Protein AF-A0A1B7W9B9-F1 (afdb_monomer_lite)

Sequence (115 aa):
MFDLYDLIRNIQKRPAMYLGKATIANLRTFIAGYSFARRQMQISQTSQEQEFSGFQTWIQQKYNVAYNQTWDQIILFFSKDENTAFEEFFKLFDEFTQTDSISKQQENVQHFPVL

pLDDT: mean 88.86, std 16.88, range [42.53, 98.75]

Secondary structure (DSSP, 8-state):
---HHHHHHHHHHSHHHHHSS--HHHHHHHHHHHHHHHHHTTPPPPHHHHHHTTHHHHHHHHHT--TTS-HHHHHHHTSSSHHHHHHHHHHHHHHHHHHHHHHHHHHHHS-PPP-

Structure (mmCIF, N/CA/C/O backbone):
data_AF-A0A1B7W9B9-F1
#
_entry.id   AF-A0A1B7W9B9-F1
#
loop_
_atom_site.group_PDB
_atom_site.id
_atom_site.type_symbol
_atom_site.label_atom_id
_atom_site.label_alt_id
_atom_site.label_comp_id
_atom_site.label_asym_id
_atom_site.label_entity_id
_atom_site.label_seq_id
_atom_site.pdbx_PDB_ins_code
_atom_site.Cartn_x
_atom_site.Cartn_y
_atom_site.Cartn_z
_atom_site.occupancy
_atom_site.B_iso_or_equiv
_atom_site.auth_seq_id
_atom_site.auth_comp_id
_atom_site.auth_asym_id
_atom_site.auth_atom_id
_atom_site.pdbx_PDB_model_num
ATOM 1 N N . MET A 1 1 ? 3.191 -7.787 -18.800 1.00 55.56 1 MET A N 1
ATOM 2 C CA . MET A 1 1 ? 3.658 -7.632 -17.406 1.00 55.56 1 MET A CA 1
ATOM 3 C C . MET A 1 1 ? 2.620 -6.756 -16.732 1.00 55.56 1 MET A C 1
ATOM 5 O O . MET A 1 1 ? 2.202 -5.812 -17.382 1.00 55.56 1 MET A O 1
ATOM 9 N N . PHE A 1 2 ? 2.101 -7.113 -15.557 1.00 66.06 2 PHE A N 1
ATOM 10 C CA . PHE A 1 2 ? 1.226 -6.182 -14.834 1.00 66.06 2 PHE A CA 1
ATOM 11 C C . PHE A 1 2 ? 2.117 -5.114 -14.206 1.00 66.06 2 PHE A C 1
ATOM 13 O O . PHE A 1 2 ? 3.110 -5.478 -13.570 1.00 66.06 2 PHE A O 1
ATOM 20 N N . ASP A 1 3 ? 1.785 -3.842 -14.398 1.00 90.12 3 ASP A N 1
ATOM 21 C CA . ASP A 1 3 ? 2.466 -2.762 -13.689 1.00 90.12 3 ASP A CA 1
ATOM 22 C C . ASP A 1 3 ? 2.044 -2.772 -12.205 1.00 90.12 3 ASP A C 1
ATOM 24 O O . ASP A 1 3 ? 1.075 -3.444 -11.823 1.00 90.12 3 ASP A O 1
ATOM 28 N N . LEU A 1 4 ? 2.789 -2.082 -11.333 1.00 95.69 4 LEU A N 1
ATOM 29 C CA . LEU A 1 4 ? 2.576 -2.139 -9.879 1.00 95.69 4 LEU A CA 1
ATOM 30 C C . LEU A 1 4 ? 1.122 -1.837 -9.484 1.00 95.69 4 LEU A C 1
ATOM 32 O O . LEU A 1 4 ? 0.569 -2.501 -8.607 1.00 95.69 4 LEU A O 1
ATOM 36 N N . TYR A 1 5 ? 0.488 -0.852 -10.114 1.00 96.25 5 TYR A N 1
ATOM 37 C CA . TYR A 1 5 ? -0.863 -0.431 -9.747 1.00 96.25 5 TYR A CA 1
ATOM 38 C C . TYR A 1 5 ? -1.892 -1.479 -10.158 1.00 96.25 5 TYR A C 1
ATOM 40 O O . TYR A 1 5 ? -2.762 -1.813 -9.355 1.00 96.25 5 TYR A O 1
ATOM 48 N N . ASP A 1 6 ? -1.744 -2.091 -11.333 1.00 95.81 6 ASP A N 1
ATOM 49 C CA . ASP A 1 6 ? -2.580 -3.226 -11.734 1.00 95.81 6 ASP A CA 1
ATOM 50 C C . ASP A 1 6 ? -2.418 -4.406 -10.775 1.00 95.81 6 ASP A C 1
ATOM 52 O O . ASP A 1 6 ? -3.398 -5.063 -10.414 1.00 95.81 6 ASP A O 1
ATOM 56 N N . LEU A 1 7 ? -1.188 -4.668 -10.322 1.00 97.00 7 LEU A N 1
ATOM 57 C CA . LEU A 1 7 ? -0.916 -5.693 -9.320 1.00 97.00 7 LEU A CA 1
ATOM 58 C C . LEU A 1 7 ? -1.639 -5.385 -8.000 1.00 97.00 7 LEU A C 1
ATOM 60 O O . LEU A 1 7 ? -2.345 -6.255 -7.489 1.00 97.00 7 LEU A O 1
ATOM 64 N N . ILE A 1 8 ? -1.552 -4.151 -7.493 1.00 97.81 8 ILE A N 1
ATOM 65 C CA . ILE A 1 8 ? -2.275 -3.706 -6.289 1.00 97.81 8 ILE A CA 1
ATOM 66 C C . ILE A 1 8 ? -3.795 -3.882 -6.469 1.00 97.81 8 ILE A C 1
ATOM 68 O O . ILE A 1 8 ? -4.458 -4.444 -5.594 1.00 97.81 8 ILE A O 1
ATOM 72 N N . ARG A 1 9 ? -4.361 -3.506 -7.624 1.00 97.38 9 ARG A N 1
ATOM 73 C CA . ARG A 1 9 ? -5.797 -3.696 -7.920 1.00 97.38 9 ARG A CA 1
ATOM 74 C C . ARG A 1 9 ? -6.204 -5.158 -8.019 1.00 97.38 9 ARG A C 1
ATOM 76 O O . ARG A 1 9 ? -7.303 -5.527 -7.607 1.00 97.38 9 ARG A O 1
ATOM 83 N N . ASN A 1 10 ? -5.343 -6.011 -8.557 1.00 97.44 10 ASN A N 1
ATOM 84 C CA . ASN A 1 10 ? -5.606 -7.442 -8.609 1.00 97.44 10 ASN A CA 1
ATOM 85 C C . ASN A 1 10 ? -5.599 -8.069 -7.209 1.00 97.44 10 ASN A C 1
ATOM 87 O O . ASN A 1 10 ? -6.456 -8.912 -6.928 1.00 97.44 10 ASN A O 1
ATOM 91 N N . ILE A 1 11 ? -4.713 -7.606 -6.318 1.00 98.12 11 ILE A N 1
ATOM 92 C CA . ILE A 1 11 ? -4.722 -7.993 -4.902 1.00 98.12 11 ILE A CA 1
ATOM 93 C C . ILE A 1 11 ? -6.023 -7.540 -4.234 1.00 98.12 11 ILE A C 1
ATOM 95 O O . ILE A 1 11 ? -6.644 -8.351 -3.555 1.00 98.12 11 ILE A O 1
ATOM 99 N N . GLN A 1 12 ? -6.492 -6.312 -4.483 1.00 98.00 12 GLN A N 1
ATOM 100 C CA . GLN A 1 12 ? -7.781 -5.826 -3.966 1.00 98.00 12 GLN A CA 1
ATOM 101 C C . GLN A 1 12 ? -8.944 -6.751 -4.354 1.00 98.00 12 GLN A C 1
ATOM 103 O O . GLN A 1 12 ? -9.784 -7.090 -3.525 1.00 98.00 12 GLN A O 1
ATOM 108 N N . LYS A 1 13 ? -8.983 -7.186 -5.621 1.00 97.69 13 LYS A N 1
ATOM 109 C CA . LYS A 1 13 ? -10.056 -8.038 -6.159 1.00 97.69 13 LYS A CA 1
ATOM 110 C C . LYS A 1 13 ? -10.009 -9.471 -5.628 1.00 97.69 13 LYS A C 1
ATOM 112 O O . LYS A 1 13 ? -11.052 -10.109 -5.513 1.00 97.69 13 LYS A O 1
ATOM 117 N N . ARG A 1 14 ? -8.814 -10.020 -5.386 1.00 97.44 14 ARG A N 1
ATOM 118 C CA . ARG A 1 14 ? -8.614 -11.435 -5.021 1.00 97.44 14 ARG A CA 1
ATOM 119 C C . ARG A 1 14 ? -7.561 -11.601 -3.917 1.00 97.44 14 ARG A C 1
ATOM 121 O O . ARG A 1 14 ? -6.589 -12.327 -4.115 1.00 97.44 14 ARG A O 1
ATOM 128 N N . PRO A 1 15 ? -7.734 -10.998 -2.731 1.00 97.19 15 PRO A N 1
ATOM 129 C CA . PRO A 1 15 ? -6.652 -10.871 -1.753 1.00 97.19 15 PRO A CA 1
ATOM 130 C C . PRO A 1 15 ? -6.130 -12.213 -1.239 1.00 97.19 15 PRO A C 1
ATOM 132 O O . PRO A 1 15 ? -4.924 -12.381 -1.079 1.00 97.19 15 PRO A O 1
ATOM 135 N N . ALA A 1 16 ? -7.007 -13.206 -1.063 1.00 96.50 16 ALA A N 1
ATOM 136 C CA . ALA A 1 16 ? -6.612 -14.545 -0.625 1.00 96.50 16 ALA A CA 1
ATOM 137 C C . ALA A 1 16 ? -5.656 -15.250 -1.610 1.00 96.50 16 ALA A C 1
ATOM 139 O O . ALA A 1 16 ? -4.781 -15.990 -1.173 1.00 96.50 16 ALA A O 1
ATOM 140 N N . MET A 1 17 ? -5.769 -14.987 -2.919 1.00 97.25 17 MET A N 1
ATOM 141 C CA . MET A 1 17 ? -4.905 -15.586 -3.949 1.00 97.25 17 MET A CA 1
ATOM 142 C C . MET A 1 17 ? -3.455 -15.096 -3.853 1.00 97.25 17 MET A C 1
ATOM 144 O O . MET A 1 17 ? -2.537 -15.847 -4.166 1.00 97.25 17 MET A O 1
ATOM 148 N N . TYR A 1 18 ? -3.254 -13.847 -3.430 1.00 97.62 18 TYR A N 1
ATOM 149 C CA . TYR A 1 18 ? -1.931 -13.222 -3.376 1.00 97.62 18 TYR A CA 1
ATOM 150 C C . TYR A 1 18 ? -1.323 -13.249 -1.973 1.00 97.62 18 TYR A C 1
ATOM 152 O O . TYR A 1 18 ? -0.114 -13.403 -1.831 1.00 97.62 18 TYR A O 1
ATOM 160 N N . LEU A 1 19 ? -2.154 -13.078 -0.941 1.00 97.69 19 LEU A N 1
ATOM 161 C CA . LEU A 1 19 ? -1.710 -12.835 0.433 1.00 97.69 19 LEU A CA 1
ATOM 162 C C . LEU A 1 19 ? -2.009 -14.002 1.383 1.00 97.69 19 LEU A C 1
ATOM 164 O O . LEU A 1 19 ? -1.548 -13.991 2.523 1.00 97.69 19 LEU A O 1
ATOM 168 N N . GLY A 1 20 ? -2.839 -14.969 0.971 1.00 96.50 20 GLY A N 1
ATOM 169 C CA . GLY A 1 20 ? -3.414 -16.005 1.839 1.00 96.50 20 GLY A CA 1
ATOM 170 C C . GLY A 1 20 ? -4.467 -15.451 2.809 1.00 96.50 20 GLY A C 1
ATOM 171 O O . GLY A 1 20 ? -5.605 -15.913 2.824 1.00 96.50 20 GLY A O 1
ATOM 172 N N . LYS A 1 21 ? -4.116 -14.405 3.567 1.00 95.81 21 LYS A N 1
ATOM 173 C CA . LYS A 1 21 ? -5.013 -13.645 4.448 1.00 95.81 21 LYS A CA 1
ATOM 174 C C . LYS A 1 21 ? -4.984 -12.159 4.081 1.00 95.81 21 LYS A C 1
ATOM 176 O O . LYS A 1 21 ? -3.908 -11.580 3.943 1.00 95.81 21 LYS A O 1
ATOM 181 N N . ALA A 1 22 ? -6.165 -11.556 3.956 1.00 96.81 22 ALA A N 1
ATOM 182 C CA . ALA A 1 22 ? -6.358 -10.144 3.625 1.00 96.81 22 ALA A CA 1
ATOM 183 C C . ALA A 1 22 ? -6.090 -9.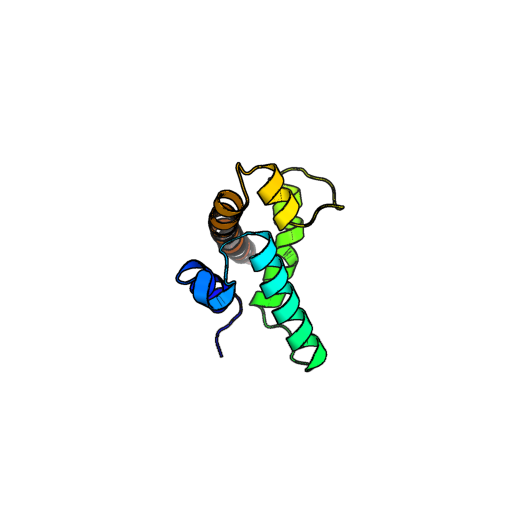240 4.843 1.00 96.81 22 ALA A C 1
ATOM 185 O O . ALA A 1 22 ? -7.019 -8.839 5.547 1.00 96.81 22 ALA A O 1
ATOM 186 N N . THR A 1 23 ? -4.811 -8.987 5.123 1.00 98.31 23 THR A N 1
ATOM 187 C CA . THR A 1 23 ? -4.348 -8.104 6.203 1.00 98.31 23 THR A CA 1
ATOM 188 C C . THR A 1 23 ? -3.401 -7.045 5.658 1.00 98.31 23 THR A C 1
ATOM 190 O O . THR A 1 23 ? -2.710 -7.275 4.656 1.00 98.31 23 THR A O 1
ATOM 193 N N . ILE A 1 24 ? -3.341 -5.887 6.318 1.00 98.62 24 ILE A N 1
ATOM 194 C CA . ILE A 1 24 ? -2.468 -4.797 5.878 1.00 98.62 24 ILE A CA 1
ATOM 195 C C . ILE A 1 24 ? -0.988 -5.176 6.018 1.00 98.62 24 ILE A C 1
ATOM 197 O O . ILE A 1 24 ? -0.192 -4.896 5.120 1.00 98.62 24 ILE A O 1
ATOM 201 N N . ALA A 1 25 ? -0.636 -5.932 7.064 1.00 97.94 25 ALA A N 1
ATOM 202 C CA . ALA A 1 25 ? 0.722 -6.436 7.257 1.00 97.94 25 ALA A CA 1
ATOM 203 C C . ALA A 1 25 ? 1.176 -7.377 6.120 1.00 97.94 25 ALA A C 1
ATOM 205 O O . ALA A 1 25 ? 2.315 -7.288 5.638 1.00 97.94 25 ALA A O 1
ATOM 206 N N . ASN A 1 26 ? 0.285 -8.257 5.642 1.00 98.44 26 ASN A N 1
ATOM 207 C CA . ASN A 1 26 ? 0.591 -9.150 4.522 1.00 98.44 26 ASN A CA 1
ATOM 208 C C . ASN A 1 26 ? 0.733 -8.370 3.214 1.00 98.44 26 ASN A C 1
ATOM 210 O O . ASN A 1 26 ? 1.649 -8.645 2.440 1.00 98.44 26 ASN A O 1
ATOM 214 N N . LEU A 1 27 ? -0.126 -7.372 2.984 1.00 98.62 27 LEU A N 1
ATOM 215 C CA . LEU A 1 27 ? -0.034 -6.503 1.812 1.00 98.62 27 LEU A CA 1
ATOM 216 C C . LEU A 1 27 ? 1.300 -5.746 1.774 1.00 98.62 27 LEU A C 1
ATOM 218 O O . LEU A 1 27 ? 1.997 -5.766 0.758 1.00 98.62 27 LEU A O 1
ATOM 222 N N . ARG A 1 28 ? 1.697 -5.138 2.897 1.00 98.19 28 ARG A N 1
ATOM 223 C CA . ARG A 1 28 ? 2.988 -4.452 3.044 1.00 98.19 28 ARG A CA 1
ATOM 224 C C . ARG A 1 28 ? 4.158 -5.380 2.739 1.00 98.19 28 ARG A C 1
ATOM 226 O O . ARG A 1 28 ? 5.056 -5.020 1.978 1.00 98.19 28 ARG A O 1
ATOM 233 N N . THR A 1 29 ? 4.134 -6.583 3.310 1.00 98.19 29 THR A N 1
ATOM 234 C CA . THR A 1 29 ? 5.180 -7.593 3.103 1.00 98.19 29 THR A CA 1
ATOM 235 C C . THR A 1 29 ? 5.250 -8.037 1.643 1.00 98.19 29 THR A C 1
ATOM 237 O O . THR A 1 29 ? 6.345 -8.130 1.090 1.00 98.19 29 THR A O 1
ATOM 240 N N . PHE A 1 30 ? 4.103 -8.235 0.990 1.00 98.38 30 PHE A N 1
ATOM 241 C CA . PHE A 1 30 ? 4.032 -8.583 -0.428 1.00 98.38 30 PHE A CA 1
ATOM 242 C C . PHE A 1 30 ? 4.662 -7.498 -1.315 1.00 98.38 30 PHE A C 1
ATOM 244 O O . PHE A 1 30 ? 5.540 -7.800 -2.124 1.00 98.38 30 PHE A O 1
ATOM 251 N N . ILE A 1 31 ? 4.274 -6.229 -1.134 1.00 97.75 31 ILE A N 1
ATOM 252 C CA . ILE A 1 31 ? 4.803 -5.107 -1.931 1.00 97.75 31 ILE A CA 1
ATOM 253 C C . ILE A 1 31 ? 6.308 -4.920 -1.684 1.00 97.75 31 ILE A C 1
ATOM 255 O O . ILE A 1 31 ? 7.075 -4.710 -2.626 1.00 97.75 31 ILE A O 1
ATOM 259 N N . ALA A 1 32 ? 6.759 -5.047 -0.432 1.00 96.94 32 ALA A N 1
ATOM 260 C CA . ALA A 1 32 ? 8.181 -4.998 -0.101 1.00 96.94 32 ALA A CA 1
ATOM 261 C C . ALA A 1 32 ? 8.968 -6.137 -0.776 1.00 96.94 32 ALA A C 1
ATOM 263 O O . ALA A 1 32 ? 10.044 -5.893 -1.322 1.00 96.94 32 ALA A O 1
ATOM 264 N N . GLY A 1 33 ? 8.419 -7.357 -0.788 1.00 97.56 33 GLY A N 1
ATOM 265 C CA . GLY A 1 33 ? 9.006 -8.518 -1.461 1.00 97.56 33 GLY A CA 1
ATOM 266 C C . GLY A 1 33 ? 9.097 -8.344 -2.978 1.00 97.56 33 GLY A C 1
ATOM 267 O O . GLY A 1 33 ? 10.145 -8.619 -3.562 1.00 97.56 33 GLY A O 1
ATOM 268 N N . TYR A 1 34 ? 8.047 -7.812 -3.607 1.00 96.56 34 TYR A N 1
ATOM 269 C CA . TYR A 1 34 ? 8.043 -7.452 -5.028 1.00 96.56 34 TYR A CA 1
ATOM 270 C C . TYR A 1 34 ? 9.163 -6.453 -5.363 1.00 96.56 34 TYR A C 1
ATOM 272 O O . TYR A 1 34 ? 9.988 -6.710 -6.243 1.00 96.56 34 TYR A O 1
ATOM 280 N N . SER A 1 35 ? 9.249 -5.351 -4.611 1.00 95.06 35 SER A N 1
ATOM 281 C CA . SER A 1 35 ? 10.287 -4.327 -4.798 1.00 95.06 35 SER A CA 1
ATOM 282 C C . SER A 1 35 ? 11.695 -4.883 -4.565 1.00 95.06 35 SER A C 1
ATOM 284 O O . SER A 1 35 ? 12.620 -4.593 -5.327 1.00 95.06 35 SER A O 1
ATOM 286 N N . PHE A 1 36 ? 11.863 -5.725 -3.541 1.00 97.00 36 PHE A N 1
ATOM 287 C CA . PHE A 1 36 ? 13.127 -6.397 -3.252 1.00 97.00 36 PHE A CA 1
ATOM 288 C C . PHE A 1 36 ? 13.564 -7.314 -4.401 1.00 97.00 36 PHE A C 1
ATOM 290 O O . PHE A 1 36 ? 14.716 -7.233 -4.830 1.00 97.00 36 PHE A O 1
ATOM 297 N N . ALA A 1 37 ? 12.656 -8.141 -4.927 1.00 96.75 37 ALA A N 1
ATOM 298 C CA . ALA A 1 37 ? 12.945 -9.060 -6.025 1.00 96.75 37 ALA A CA 1
ATOM 299 C C . ALA A 1 37 ? 13.372 -8.312 -7.296 1.00 96.75 37 ALA A C 1
ATOM 301 O O . ALA A 1 37 ? 14.398 -8.650 -7.887 1.0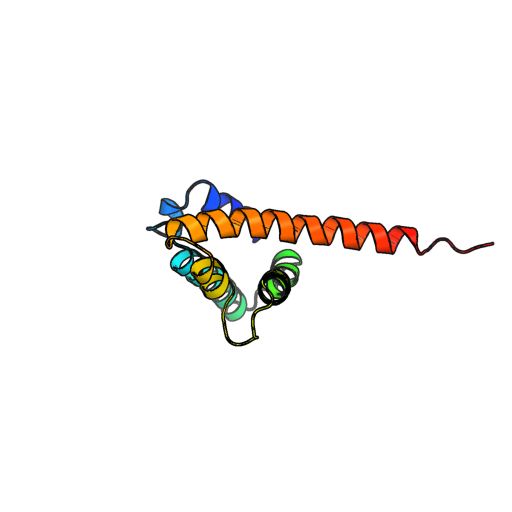0 96.75 37 ALA A O 1
ATOM 302 N N . ARG A 1 38 ? 12.660 -7.238 -7.671 1.00 94.94 38 ARG A N 1
ATOM 303 C CA . ARG A 1 38 ? 13.049 -6.394 -8.816 1.00 94.94 38 ARG A CA 1
ATOM 304 C C . ARG A 1 38 ? 14.453 -5.823 -8.658 1.00 94.94 38 ARG A C 1
ATOM 306 O O . ARG A 1 38 ? 15.245 -5.902 -9.594 1.00 94.94 38 ARG A O 1
ATOM 313 N N . ARG A 1 39 ? 14.785 -5.319 -7.462 1.00 95.25 39 ARG A N 1
ATOM 314 C CA . ARG A 1 39 ? 16.123 -4.789 -7.161 1.00 95.25 39 ARG A CA 1
ATOM 315 C C . ARG A 1 39 ? 17.207 -5.861 -7.279 1.00 95.25 39 ARG A C 1
ATOM 317 O O . ARG A 1 39 ? 18.243 -5.593 -7.876 1.00 95.25 39 ARG A O 1
ATOM 324 N N . GLN A 1 40 ? 16.974 -7.060 -6.741 1.00 98.06 40 GLN A N 1
ATOM 325 C CA . GLN A 1 40 ? 17.915 -8.186 -6.857 1.00 98.06 40 GLN A CA 1
ATOM 326 C C . GLN A 1 40 ? 18.160 -8.585 -8.316 1.00 98.06 40 GLN A C 1
ATOM 328 O O . GLN A 1 40 ? 19.279 -8.920 -8.692 1.00 98.06 40 GLN A O 1
ATOM 333 N N . MET A 1 41 ? 17.126 -8.492 -9.150 1.00 97.25 41 MET A N 1
ATOM 334 C CA . MET A 1 41 ? 17.203 -8.789 -10.579 1.00 97.25 41 MET A CA 1
ATOM 335 C C . MET A 1 41 ? 17.685 -7.604 -11.433 1.00 97.25 41 MET A C 1
ATOM 337 O O . MET A 1 41 ? 17.673 -7.710 -12.655 1.00 97.25 41 MET A O 1
ATOM 341 N N . GLN A 1 42 ? 18.092 -6.484 -10.817 1.00 97.06 42 GLN A N 1
ATOM 342 C CA . GLN A 1 42 ? 18.525 -5.256 -11.506 1.00 97.06 42 GLN A CA 1
ATOM 343 C C . GLN A 1 42 ? 17.478 -4.711 -12.495 1.00 97.06 42 GLN A C 1
ATOM 345 O O . GLN A 1 42 ? 17.805 -4.054 -13.481 1.00 97.06 42 GLN A O 1
ATOM 350 N N . ILE A 1 43 ? 16.198 -4.972 -12.225 1.00 95.69 43 ILE A N 1
ATOM 351 C CA . ILE A 1 43 ? 15.091 -4.448 -13.018 1.00 95.69 43 ILE A CA 1
ATOM 352 C C . ILE A 1 43 ? 14.798 -3.033 -12.523 1.00 95.69 43 ILE A C 1
ATOM 354 O O . ILE A 1 43 ? 14.401 -2.845 -11.369 1.00 95.69 43 ILE A O 1
ATOM 358 N N . SER A 1 44 ? 14.953 -2.045 -13.403 1.00 93.50 44 SER A N 1
ATOM 359 C CA . SER A 1 44 ? 14.643 -0.647 -13.100 1.00 93.50 44 SER A CA 1
ATOM 360 C C . SER A 1 44 ? 13.197 -0.467 -12.623 1.00 93.50 44 SER A C 1
ATOM 362 O O . SER A 1 44 ? 12.273 -1.178 -13.040 1.00 93.50 44 SER A O 1
ATOM 364 N N . GLN A 1 45 ? 13.001 0.501 -11.729 1.00 93.88 45 GLN A N 1
ATOM 365 C CA . GLN A 1 45 ? 11.670 0.943 -11.317 1.00 93.88 45 GLN A CA 1
ATOM 366 C C . GLN A 1 45 ? 10.940 1.568 -12.511 1.00 93.88 45 GLN A C 1
ATOM 368 O O . GLN A 1 45 ? 11.554 2.298 -13.290 1.00 93.88 45 GLN A O 1
ATOM 373 N N . THR A 1 46 ? 9.647 1.284 -12.660 1.00 94.75 46 THR A N 1
ATOM 374 C CA . THR A 1 46 ? 8.785 2.049 -13.570 1.00 94.75 46 THR A CA 1
ATOM 375 C C . THR A 1 46 ? 8.346 3.344 -12.885 1.00 94.75 46 THR A C 1
ATOM 377 O O . THR A 1 46 ? 8.565 3.532 -11.683 1.00 94.75 46 THR A O 1
ATOM 380 N N . SER A 1 47 ? 7.673 4.223 -13.628 1.00 93.50 47 SER A N 1
ATOM 381 C CA . SER A 1 47 ? 7.085 5.445 -13.073 1.00 93.50 47 SER A CA 1
ATOM 382 C C . SER A 1 47 ? 6.133 5.166 -11.903 1.00 93.50 47 SER A C 1
ATOM 384 O O . SER A 1 47 ? 6.124 5.932 -10.948 1.00 93.50 47 SER A O 1
ATOM 386 N N . GLN A 1 48 ? 5.401 4.044 -11.913 1.00 95.12 48 GLN A N 1
ATOM 387 C CA . GLN A 1 48 ? 4.485 3.693 -10.821 1.00 95.12 48 GLN A CA 1
ATOM 388 C C . GLN A 1 48 ? 5.220 3.284 -9.540 1.00 95.12 48 GLN A C 1
ATOM 390 O O . GLN A 1 48 ? 4.795 3.667 -8.453 1.00 95.12 48 GLN A O 1
ATOM 395 N N . GLU A 1 49 ? 6.322 2.524 -9.629 1.00 95.75 49 GLU A N 1
ATOM 396 C CA . GLU A 1 49 ? 7.139 2.227 -8.442 1.00 95.75 49 GLU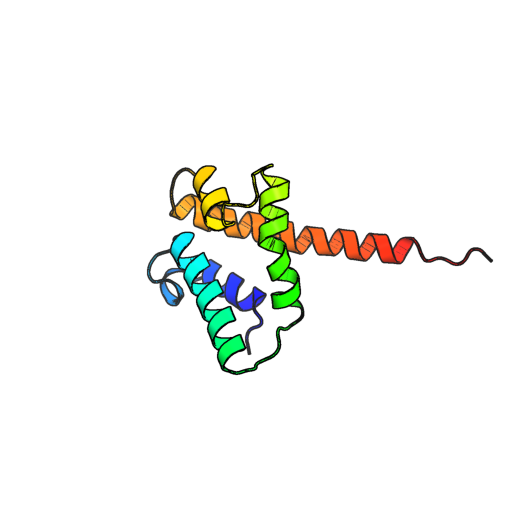 A CA 1
ATOM 397 C C . GLU A 1 49 ? 7.807 3.491 -7.889 1.00 95.75 49 GLU A C 1
ATOM 399 O O . GLU A 1 49 ? 7.939 3.624 -6.672 1.00 95.75 49 GLU A O 1
ATOM 404 N N . GLN A 1 50 ? 8.231 4.407 -8.767 1.00 94.69 50 GLN A N 1
ATOM 405 C CA . GLN A 1 50 ? 8.799 5.692 -8.358 1.00 94.69 50 GLN A CA 1
ATOM 406 C C . GLN A 1 50 ? 7.753 6.550 -7.639 1.00 94.69 50 GLN A C 1
ATOM 408 O O . GLN A 1 50 ? 8.012 7.004 -6.528 1.00 94.69 50 GLN A O 1
ATOM 413 N N . GLU A 1 51 ? 6.557 6.698 -8.206 1.00 95.44 51 GLU A N 1
ATOM 414 C CA . GLU A 1 51 ? 5.446 7.430 -7.587 1.00 95.44 51 GLU A CA 1
ATOM 415 C C . GLU A 1 51 ? 5.044 6.793 -6.249 1.00 95.44 51 GLU A C 1
ATOM 417 O O . GLU A 1 51 ? 5.028 7.460 -5.217 1.00 95.44 51 GLU A O 1
ATOM 422 N N . PHE A 1 52 ? 4.848 5.469 -6.212 1.00 96.75 52 PHE A N 1
ATOM 423 C CA . PHE A 1 52 ? 4.467 4.756 -4.988 1.00 96.75 52 PHE A CA 1
ATOM 424 C C . PHE A 1 52 ? 5.493 4.877 -3.855 1.00 96.75 52 PHE A C 1
ATOM 426 O O . PHE A 1 52 ? 5.129 4.767 -2.685 1.00 96.75 52 PHE A O 1
ATOM 433 N N . SER A 1 53 ? 6.770 5.135 -4.160 1.00 94.94 53 SER A N 1
ATOM 434 C CA . SER A 1 53 ? 7.774 5.389 -3.119 1.00 94.94 53 SER A CA 1
ATOM 435 C C . SER A 1 53 ? 7.435 6.612 -2.250 1.00 94.94 53 SER A C 1
ATOM 437 O O . SER A 1 53 ? 7.806 6.646 -1.076 1.00 94.94 53 SER A O 1
ATOM 439 N N . GLY A 1 54 ? 6.652 7.562 -2.780 1.00 96.06 54 GLY A N 1
ATOM 440 C CA . GLY A 1 54 ? 6.128 8.719 -2.052 1.00 96.06 54 GLY A CA 1
ATOM 441 C C . GLY A 1 54 ? 4.932 8.420 -1.139 1.00 96.06 54 GLY A C 1
ATOM 442 O O . GLY A 1 54 ? 4.626 9.232 -0.265 1.00 96.06 54 GLY A O 1
ATOM 443 N N . PHE A 1 55 ? 4.287 7.253 -1.270 1.00 97.38 55 PHE A N 1
ATOM 444 C CA . PHE A 1 55 ? 3.084 6.899 -0.503 1.00 97.38 55 PHE A CA 1
ATOM 445 C C . PHE A 1 55 ? 3.321 6.932 1.013 1.00 97.38 55 PHE A C 1
ATOM 447 O O . PHE A 1 55 ? 2.474 7.394 1.773 1.00 97.38 55 PHE A O 1
ATOM 454 N N . GLN A 1 56 ? 4.505 6.501 1.459 1.00 96.62 56 GLN A N 1
ATOM 455 C CA . GLN A 1 56 ? 4.903 6.547 2.868 1.00 96.62 56 GLN A CA 1
ATOM 456 C C . GLN A 1 56 ? 4.842 7.975 3.431 1.00 96.62 56 GLN A C 1
ATOM 458 O O . GLN A 1 56 ? 4.221 8.206 4.470 1.00 96.62 56 GLN A O 1
ATOM 463 N N . THR A 1 57 ? 5.476 8.925 2.742 1.00 95.44 57 THR A N 1
ATOM 464 C CA . THR A 1 57 ? 5.515 10.335 3.149 1.00 95.44 57 THR A CA 1
ATOM 465 C C . THR A 1 57 ? 4.123 10.957 3.094 1.00 95.44 57 THR A C 1
ATOM 467 O O . THR A 1 57 ? 3.735 11.674 4.014 1.00 95.44 57 THR A O 1
ATOM 470 N N . TRP A 1 58 ? 3.345 10.639 2.056 1.00 96.88 58 TRP A N 1
ATOM 471 C CA . TRP A 1 58 ? 1.974 11.127 1.910 1.00 96.88 58 TRP A CA 1
ATOM 472 C C . TRP A 1 58 ? 1.071 10.671 3.067 1.00 96.88 58 TRP A C 1
ATOM 474 O O . TRP A 1 58 ? 0.367 11.490 3.655 1.00 96.88 58 TRP A O 1
ATOM 484 N N . ILE A 1 59 ? 1.149 9.397 3.476 1.00 97.25 59 ILE A N 1
ATOM 485 C CA . ILE A 1 59 ? 0.412 8.879 4.641 1.00 97.25 59 ILE A CA 1
ATOM 486 C C . ILE A 1 59 ? 0.836 9.587 5.932 1.00 97.25 59 ILE A C 1
ATOM 488 O O . ILE A 1 59 ? -0.021 10.000 6.714 1.00 97.25 59 ILE A O 1
ATOM 492 N N . GLN A 1 60 ? 2.141 9.761 6.157 1.00 95.75 60 GLN A N 1
ATOM 493 C CA . GLN A 1 60 ? 2.652 10.460 7.343 1.00 95.75 60 GLN A CA 1
ATOM 494 C C . GLN A 1 60 ? 2.117 11.893 7.436 1.00 95.75 60 GLN A C 1
ATOM 496 O O . GLN A 1 60 ? 1.682 12.315 8.507 1.00 95.75 60 GLN A O 1
ATOM 501 N N . GLN A 1 61 ? 2.084 12.613 6.312 1.00 94.88 61 GLN A N 1
ATOM 502 C CA . GLN A 1 61 ? 1.519 13.960 6.234 1.00 94.88 61 GLN A CA 1
ATOM 503 C C . GLN A 1 61 ? 0.006 13.959 6.472 1.00 94.88 61 GLN A C 1
ATOM 505 O O . GLN A 1 61 ? -0.481 14.736 7.291 1.00 94.88 61 GLN A O 1
ATOM 510 N N . LYS A 1 62 ? -0.735 13.060 5.811 1.00 95.19 62 LYS A N 1
ATOM 511 C CA . LYS A 1 62 ? -2.199 12.976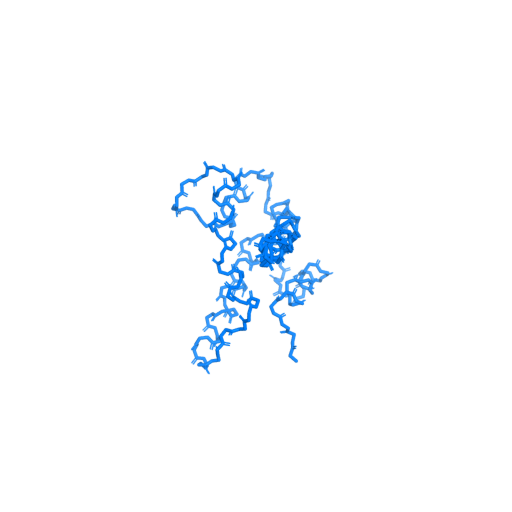 5.913 1.00 95.19 62 LYS A CA 1
ATOM 512 C C . LYS A 1 62 ? -2.682 12.717 7.339 1.00 95.19 62 LYS A C 1
ATOM 514 O O . LYS A 1 62 ? -3.674 13.306 7.759 1.00 95.19 62 LYS A O 1
ATOM 519 N N . TYR A 1 63 ? -1.984 11.859 8.079 1.00 95.25 63 TYR A N 1
ATOM 520 C CA . TYR A 1 63 ? -2.330 11.527 9.464 1.00 95.25 63 TYR A CA 1
ATOM 521 C C . TYR A 1 63 ? -1.579 12.370 10.508 1.00 95.25 63 TYR A C 1
ATOM 523 O O . TYR A 1 63 ? -1.818 12.199 11.702 1.00 95.25 63 TYR A O 1
ATOM 531 N N . ASN A 1 64 ? -0.698 13.285 10.083 1.00 94.25 64 ASN A N 1
ATOM 532 C CA . ASN A 1 64 ? 0.157 14.099 10.954 1.00 94.25 64 ASN A CA 1
ATOM 533 C C . ASN A 1 64 ? 0.963 13.254 11.968 1.00 94.25 64 ASN A C 1
ATOM 535 O O . ASN A 1 64 ? 0.967 13.518 13.172 1.00 94.25 64 ASN A O 1
ATOM 539 N N . VAL A 1 65 ? 1.624 12.201 11.474 1.00 91.81 65 VAL A N 1
ATOM 540 C CA . VAL A 1 65 ? 2.382 11.227 12.279 1.00 91.81 65 VAL A CA 1
ATOM 541 C C . VAL A 1 65 ? 3.887 11.346 12.025 1.00 91.81 65 VAL A C 1
ATOM 543 O O . VAL A 1 65 ? 4.330 11.675 10.927 1.00 91.81 65 VAL A O 1
ATOM 546 N N . ALA A 1 66 ? 4.690 11.057 13.055 1.00 79.75 66 ALA A N 1
ATOM 547 C CA . ALA A 1 66 ? 6.149 11.079 12.993 1.00 79.75 66 ALA A CA 1
ATOM 548 C C . ALA A 1 66 ? 6.753 9.997 12.066 1.00 79.75 66 ALA A C 1
ATOM 550 O O . ALA A 1 66 ? 6.154 8.963 11.777 1.00 79.75 66 ALA A O 1
ATOM 551 N N . TYR A 1 67 ? 8.004 10.216 11.648 1.00 76.50 67 TYR A N 1
ATOM 552 C CA . TYR A 1 67 ? 8.679 9.450 10.590 1.00 76.50 67 TYR A CA 1
ATOM 553 C C . TYR A 1 67 ? 9.019 7.980 10.906 1.00 76.50 67 TYR A C 1
ATOM 555 O O . TYR A 1 67 ? 9.465 7.260 10.015 1.00 76.50 67 TYR A O 1
ATOM 563 N N . ASN A 1 68 ? 8.854 7.515 12.146 1.00 86.12 68 ASN A N 1
ATOM 564 C CA . ASN A 1 68 ? 9.320 6.192 12.583 1.00 86.12 68 ASN A CA 1
ATOM 565 C C . ASN A 1 68 ? 8.324 5.043 12.338 1.00 86.12 68 ASN A C 1
ATOM 567 O O . ASN A 1 68 ? 8.691 3.889 12.551 1.00 86.12 68 ASN A O 1
ATOM 571 N N . GLN A 1 69 ? 7.098 5.336 11.901 1.00 91.38 69 GLN A N 1
ATOM 572 C CA . GLN A 1 69 ? 6.079 4.326 11.605 1.00 91.38 69 GLN A CA 1
ATOM 573 C C . GLN A 1 69 ? 5.914 4.129 10.099 1.00 91.38 69 GLN A C 1
ATOM 575 O O . GLN A 1 69 ? 5.886 5.093 9.329 1.00 91.38 69 GLN A O 1
ATOM 580 N N . THR A 1 70 ? 5.781 2.875 9.671 1.00 95.75 70 THR A N 1
ATOM 581 C CA . THR A 1 70 ? 5.478 2.538 8.274 1.00 95.75 70 THR A CA 1
ATOM 582 C C . THR A 1 70 ? 4.001 2.785 7.965 1.00 95.75 70 THR A C 1
ATOM 584 O O . THR A 1 70 ? 3.165 2.793 8.868 1.00 95.75 70 THR A O 1
ATOM 587 N N . TRP A 1 71 ? 3.659 3.006 6.694 1.00 97.62 71 TRP A N 1
ATOM 588 C CA . TRP A 1 71 ? 2.289 3.332 6.282 1.00 97.62 71 TRP A CA 1
ATOM 589 C C . TRP A 1 71 ? 1.262 2.300 6.766 1.00 97.62 71 TRP A C 1
ATOM 591 O O . TRP A 1 71 ? 0.169 2.680 7.166 1.00 97.62 71 TRP A O 1
ATOM 601 N N . ASP A 1 72 ? 1.611 1.014 6.809 1.00 98.12 72 ASP A N 1
ATOM 602 C CA . ASP A 1 72 ? 0.731 -0.049 7.300 1.00 98.12 72 ASP A CA 1
ATOM 603 C C . ASP A 1 72 ? 0.480 0.057 8.804 1.00 98.12 72 ASP A C 1
ATOM 605 O O . ASP A 1 72 ? -0.647 -0.132 9.249 1.00 98.12 72 ASP A O 1
ATOM 609 N N . GLN A 1 73 ? 1.502 0.422 9.581 1.00 97.50 73 GLN A N 1
ATOM 610 C CA . GLN A 1 73 ? 1.372 0.644 11.020 1.00 97.50 73 GLN A CA 1
ATOM 611 C C . GLN A 1 73 ? 0.515 1.874 11.317 1.00 97.50 73 GLN A C 1
ATOM 613 O O . GLN A 1 73 ? -0.313 1.831 12.223 1.00 97.50 73 GLN A O 1
ATOM 618 N N . ILE A 1 74 ? 0.690 2.950 10.543 1.00 97.94 74 ILE A N 1
ATOM 619 C CA . ILE A 1 74 ? -0.113 4.173 10.667 1.00 97.94 74 ILE A CA 1
ATOM 620 C C . ILE A 1 74 ? -1.576 3.855 10.354 1.00 97.94 74 ILE A C 1
ATOM 622 O O . ILE A 1 74 ? -2.448 4.114 11.176 1.00 97.94 74 ILE A O 1
ATOM 626 N N . ILE A 1 75 ? -1.856 3.237 9.204 1.00 98.31 75 ILE A N 1
ATOM 627 C CA . ILE A 1 75 ? -3.231 2.900 8.812 1.00 98.31 75 ILE A CA 1
ATOM 628 C C . ILE A 1 75 ? -3.861 1.940 9.826 1.00 98.31 75 ILE A C 1
ATOM 630 O O . ILE A 1 75 ? -5.006 2.147 10.229 1.00 98.31 75 ILE A O 1
ATOM 634 N N . LEU A 1 76 ? -3.118 0.929 10.291 1.00 98.19 76 LEU A N 1
ATOM 635 C CA . LEU A 1 76 ? -3.594 0.002 11.318 1.00 98.19 76 LEU A CA 1
ATOM 636 C C . LEU A 1 76 ? -3.921 0.714 12.634 1.00 98.19 76 LEU A C 1
ATOM 638 O O . LEU A 1 76 ? -4.936 0.397 13.244 1.00 98.19 76 LEU A O 1
ATOM 642 N N . PHE A 1 77 ? -3.108 1.687 13.053 1.00 96.69 77 PHE A N 1
ATOM 643 C CA . PHE A 1 77 ? -3.337 2.456 14.279 1.00 96.69 77 PHE A CA 1
ATOM 644 C C . PHE A 1 77 ? -4.676 3.211 14.263 1.00 96.69 77 PHE A C 1
ATOM 646 O O . PHE A 1 77 ? -5.353 3.280 15.286 1.00 96.69 77 PHE A O 1
ATOM 653 N N . PHE A 1 78 ? -5.081 3.735 13.103 1.00 96.62 78 PHE A N 1
ATOM 654 C CA . PHE A 1 78 ? -6.373 4.411 12.917 1.00 96.62 78 PHE A CA 1
ATOM 655 C C . PHE A 1 78 ? -7.513 3.467 12.505 1.00 96.62 78 PHE A C 1
ATOM 657 O O . PHE A 1 78 ? -8.624 3.923 12.232 1.00 96.62 78 PHE A O 1
ATOM 664 N N . SER A 1 79 ? -7.263 2.159 12.470 1.00 97.56 79 SER A N 1
ATOM 665 C CA . SER A 1 79 ? -8.233 1.144 12.065 1.00 97.56 79 SER A CA 1
ATOM 666 C C . SER A 1 79 ? -8.662 0.275 13.241 1.00 97.56 79 SER A C 1
ATOM 668 O O . SER A 1 79 ? -7.951 0.108 14.227 1.00 97.56 79 SER A O 1
ATOM 670 N N . LYS A 1 80 ? -9.845 -0.332 13.123 1.00 97.38 80 LYS A N 1
ATOM 671 C CA . LYS A 1 80 ? -10.371 -1.247 14.144 1.00 97.38 80 LYS A CA 1
ATOM 672 C C . LYS A 1 80 ? -9.562 -2.545 14.247 1.00 97.38 80 LYS A C 1
ATOM 674 O O . LYS A 1 80 ? -9.380 -3.078 15.337 1.00 97.38 80 LYS A O 1
ATOM 679 N N . ASP A 1 81 ? -9.139 -3.073 13.104 1.00 97.75 81 ASP A N 1
ATOM 680 C CA . ASP A 1 81 ? -8.407 -4.329 12.973 1.00 97.75 81 ASP A CA 1
ATOM 681 C C . ASP A 1 81 ? -7.638 -4.381 11.639 1.00 97.75 81 ASP A C 1
ATOM 683 O O . ASP A 1 81 ? -7.751 -3.495 10.791 1.00 97.75 81 ASP A O 1
ATOM 687 N N . GLU A 1 82 ? -6.856 -5.446 11.453 1.00 97.94 82 GLU A N 1
ATOM 688 C CA . GLU A 1 82 ? -6.047 -5.712 10.254 1.00 97.94 82 GLU A CA 1
ATOM 689 C C . GLU A 1 82 ? -6.848 -5.746 8.947 1.00 97.94 82 GLU A C 1
ATOM 691 O O . GLU A 1 82 ? -6.313 -5.405 7.891 1.00 97.94 82 GLU A O 1
ATOM 696 N N . ASN A 1 83 ? -8.103 -6.200 8.993 1.00 96.88 83 ASN A N 1
ATOM 697 C CA . ASN A 1 83 ? -8.927 -6.331 7.795 1.00 96.88 83 ASN A CA 1
ATOM 698 C C . ASN A 1 83 ? -9.518 -4.975 7.396 1.00 96.88 83 ASN A C 1
ATOM 700 O O . ASN A 1 83 ? -9.434 -4.590 6.234 1.00 96.88 83 ASN A O 1
ATOM 704 N N . THR A 1 84 ? -9.990 -4.209 8.378 1.00 98.25 84 THR A N 1
ATOM 705 C CA . THR A 1 84 ? -10.425 -2.822 8.190 1.00 98.25 84 THR A CA 1
ATOM 706 C C . THR A 1 84 ? -9.268 -1.963 7.671 1.00 98.25 84 THR A C 1
ATOM 708 O O . THR A 1 84 ? -9.443 -1.206 6.722 1.00 98.25 84 THR A O 1
ATOM 711 N N . ALA A 1 85 ? -8.062 -2.129 8.226 1.00 98.62 85 ALA A N 1
ATOM 712 C CA . ALA A 1 85 ? -6.861 -1.440 7.756 1.00 98.62 85 ALA A CA 1
ATOM 713 C C . ALA A 1 85 ? -6.506 -1.813 6.309 1.00 98.62 85 ALA A C 1
ATOM 715 O O . ALA A 1 85 ? -6.128 -0.958 5.509 1.00 98.62 85 ALA A O 1
ATOM 716 N N . PHE A 1 86 ? -6.649 -3.094 5.958 1.00 98.69 86 PHE A N 1
ATOM 717 C CA . PHE A 1 86 ? -6.443 -3.571 4.595 1.00 98.69 86 PHE A CA 1
ATOM 718 C C . PHE A 1 86 ? -7.414 -2.912 3.608 1.00 98.69 86 PHE A C 1
ATOM 720 O O . PHE A 1 86 ? -6.989 -2.481 2.541 1.00 98.69 86 PHE A O 1
ATOM 727 N N . GLU A 1 87 ? -8.696 -2.797 3.956 1.00 98.44 87 GLU A N 1
ATOM 728 C CA . GLU A 1 87 ? -9.680 -2.084 3.133 1.00 98.44 87 GLU A CA 1
ATOM 729 C C . GLU A 1 87 ? -9.362 -0.586 3.031 1.00 98.44 87 GLU A C 1
ATOM 731 O O . GLU A 1 87 ? -9.441 -0.006 1.945 1.00 98.44 87 GLU A O 1
ATOM 736 N N . GLU A 1 88 ? -8.957 0.030 4.143 1.00 98.69 88 GLU A N 1
ATOM 737 C CA . GLU A 1 88 ? -8.625 1.453 4.212 1.00 98.69 88 GLU A CA 1
ATOM 738 C C . GLU A 1 88 ? -7.413 1.812 3.348 1.00 98.69 88 GLU A C 1
ATOM 740 O O . GLU A 1 88 ? -7.429 2.841 2.670 1.00 98.69 88 GLU A O 1
ATOM 745 N N . PHE A 1 89 ? -6.409 0.930 3.268 1.00 98.75 89 PHE A N 1
ATOM 746 C CA . PHE A 1 89 ? -5.27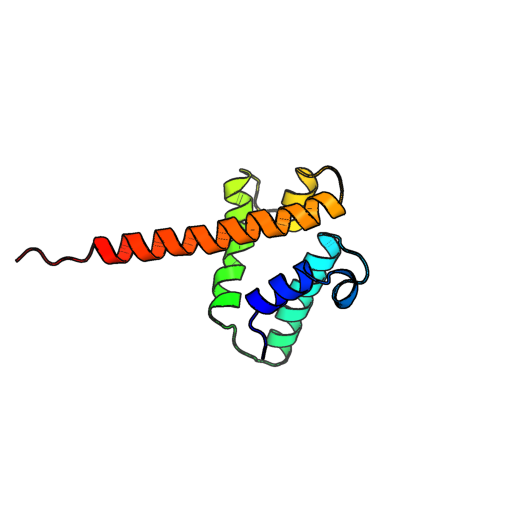9 1.102 2.353 1.00 98.75 89 PHE A CA 1
ATOM 747 C C . PHE A 1 89 ? -5.737 1.395 0.921 1.00 98.75 89 PHE A C 1
ATOM 749 O O . PHE A 1 89 ? -5.176 2.281 0.284 1.00 98.75 89 PHE A O 1
ATOM 756 N N . PHE A 1 90 ? -6.750 0.694 0.400 1.00 98.50 90 PHE A N 1
ATOM 757 C CA 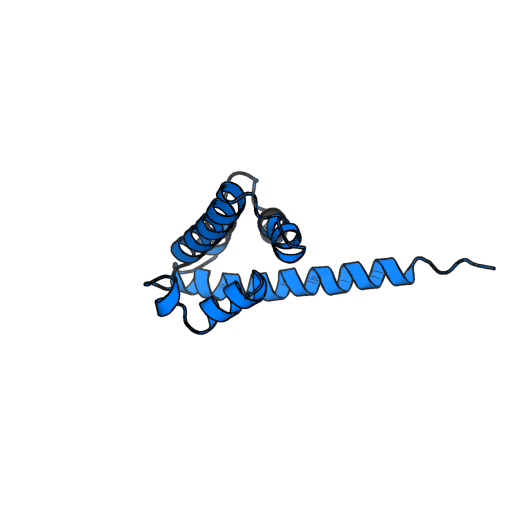. PHE A 1 90 ? -7.160 0.897 -0.993 1.00 98.50 90 PHE A CA 1
ATOM 758 C C . PHE A 1 90 ? -7.859 2.234 -1.218 1.00 98.50 90 PHE A C 1
ATOM 760 O O . PHE A 1 90 ? -7.652 2.832 -2.268 1.00 98.50 90 PHE A O 1
ATOM 767 N N . LYS A 1 91 ? -8.613 2.736 -0.233 1.00 98.38 91 LYS A N 1
ATOM 768 C CA . LYS A 1 91 ? -9.210 4.080 -0.306 1.00 98.38 91 LYS A CA 1
ATOM 769 C C . LYS A 1 91 ? -8.129 5.159 -0.291 1.00 98.38 91 LYS A C 1
ATOM 771 O O . LYS A 1 91 ? -8.167 6.098 -1.077 1.00 98.38 91 LYS A O 1
ATOM 776 N N . LEU A 1 92 ? -7.132 4.990 0.572 1.00 98.44 92 LEU A N 1
ATOM 777 C CA . LEU A 1 92 ? -5.982 5.887 0.660 1.00 98.44 92 LEU A CA 1
ATOM 778 C C . LEU A 1 92 ? -5.120 5.831 -0.602 1.00 98.44 92 LEU A C 1
ATOM 780 O O . LEU A 1 92 ? -4.617 6.852 -1.057 1.00 98.44 92 LEU A O 1
ATOM 784 N N . PHE A 1 93 ? -4.977 4.650 -1.195 1.00 98.25 93 PHE A N 1
ATOM 785 C CA . PHE A 1 93 ? -4.299 4.463 -2.470 1.00 98.25 93 PHE A CA 1
ATOM 786 C C . PHE A 1 93 ? -5.063 5.121 -3.633 1.00 98.25 93 PHE A C 1
ATOM 788 O O . PHE A 1 93 ? -4.444 5.753 -4.491 1.00 98.25 93 PHE A O 1
ATOM 795 N N . ASP A 1 94 ? -6.399 5.032 -3.651 1.00 97.06 94 ASP A N 1
ATOM 796 C CA . ASP A 1 94 ? -7.247 5.780 -4.591 1.00 97.06 94 ASP A CA 1
ATOM 797 C C . ASP A 1 94 ? -7.003 7.287 -4.473 1.00 97.06 94 ASP A C 1
ATOM 799 O O . ASP A 1 94 ? -6.749 7.957 -5.471 1.00 97.06 94 ASP A O 1
ATOM 803 N N . GLU A 1 95 ? -7.028 7.816 -3.251 1.00 97.19 95 GLU A N 1
ATOM 804 C CA . GLU A 1 95 ? -6.815 9.240 -2.995 1.00 97.19 95 GLU A CA 1
ATOM 805 C C . GLU A 1 95 ? -5.397 9.693 -3.377 1.00 97.19 95 GLU A C 1
ATOM 807 O O . GLU A 1 95 ? -5.229 10.720 -4.036 1.00 97.19 95 GLU A O 1
ATOM 812 N N . PHE A 1 96 ? -4.378 8.909 -3.024 1.00 96.75 96 PHE A N 1
ATOM 813 C CA . PHE A 1 96 ? -2.983 9.177 -3.366 1.00 96.75 96 PHE A CA 1
ATOM 814 C C . PHE A 1 96 ? -2.785 9.300 -4.883 1.00 96.75 96 PHE A C 1
ATOM 816 O O . PHE A 1 96 ? -2.270 10.308 -5.365 1.00 96.75 96 PHE A O 1
ATOM 823 N N . THR A 1 97 ? -3.276 8.317 -5.643 1.00 93.44 97 THR A N 1
ATOM 824 C CA . THR A 1 97 ? -3.133 8.293 -7.111 1.00 93.44 97 THR A CA 1
ATOM 825 C C . THR A 1 97 ? -3.966 9.375 -7.815 1.00 93.44 97 THR A C 1
ATOM 827 O O . THR A 1 97 ? -3.603 9.854 -8.892 1.00 93.44 97 THR A O 1
ATOM 830 N N . GLN A 1 98 ? -5.062 9.831 -7.202 1.00 89.62 98 GLN A N 1
ATOM 831 C CA . GLN A 1 98 ? -5.841 10.971 -7.698 1.00 89.62 98 GLN A CA 1
ATOM 832 C C . GLN A 1 98 ? -5.190 12.324 -7.376 1.00 89.62 98 GLN A C 1
ATOM 834 O O . GLN A 1 98 ? -5.262 13.241 -8.195 1.00 89.62 98 GLN A O 1
ATOM 839 N N . THR A 1 99 ? -4.522 12.456 -6.227 1.00 69.81 99 THR A N 1
ATOM 840 C CA . THR A 1 99 ? -3.854 13.705 -5.813 1.00 69.81 99 THR A CA 1
ATOM 841 C C . THR A 1 99 ? -2.761 14.097 -6.810 1.00 69.81 99 THR A C 1
ATOM 843 O O . THR A 1 99 ? -2.676 15.255 -7.216 1.00 69.81 99 THR A O 1
ATOM 846 N N . ASP A 1 100 ? -2.006 13.119 -7.312 1.00 56.66 100 ASP A N 1
ATOM 847 C CA . ASP A 1 100 ? -0.986 13.328 -8.346 1.00 56.66 100 ASP A CA 1
ATOM 848 C C . ASP A 1 100 ? -1.569 13.810 -9.683 1.00 56.66 100 ASP A C 1
ATOM 850 O O . ASP A 1 100 ? -0.926 14.559 -10.420 1.00 56.66 100 ASP A O 1
ATOM 854 N N . SER A 1 101 ? -2.814 13.434 -9.988 1.00 56.25 101 SER A N 1
ATOM 855 C CA . SER A 1 101 ? -3.513 13.862 -11.205 1.00 56.25 101 SER A CA 1
ATOM 856 C C . SER A 1 101 ? -3.828 15.361 -11.182 1.00 56.25 101 SER A C 1
ATOM 858 O O . SER A 1 101 ? -3.750 16.030 -12.212 1.00 56.25 101 SER A O 1
ATOM 860 N N . ILE A 1 102 ? -4.167 15.894 -10.005 1.00 55.06 102 ILE A N 1
ATOM 861 C CA . ILE A 1 102 ? -4.552 17.298 -9.809 1.00 55.06 102 ILE A CA 1
ATOM 862 C C . ILE A 1 102 ? -3.304 18.193 -9.787 1.00 55.06 102 ILE A C 1
ATOM 864 O O . ILE A 1 102 ? -3.290 19.242 -10.434 1.00 55.06 102 ILE A O 1
ATOM 868 N N . SER A 1 103 ? -2.225 17.747 -9.136 1.00 52.81 103 SER A N 1
ATOM 869 C CA . SER A 1 103 ? -0.931 18.447 -9.107 1.00 52.81 103 SER A CA 1
ATOM 870 C C . SER A 1 103 ? -0.318 18.584 -10.510 1.00 52.81 103 SER A C 1
ATOM 872 O O . SER A 1 103 ? 0.077 19.678 -10.912 1.00 52.81 103 SER A O 1
ATOM 874 N N . LYS A 1 104 ? -0.341 17.504 -11.310 1.00 50.69 104 LYS A N 1
ATOM 875 C CA . LYS A 1 104 ? 0.165 17.482 -12.701 1.00 50.69 104 LYS A CA 1
ATOM 876 C C . LYS A 1 104 ? -0.669 18.350 -13.665 1.00 50.69 104 LYS A C 1
ATOM 878 O O . LYS A 1 104 ? -0.170 18.776 -14.707 1.00 50.69 104 LYS A O 1
ATOM 883 N N . GLN A 1 105 ? -1.934 18.636 -13.340 1.00 45.06 105 GLN A N 1
ATOM 884 C CA . GLN A 1 105 ? -2.779 19.556 -14.115 1.00 45.06 105 GLN A CA 1
ATOM 885 C C . GLN A 1 105 ? -2.528 21.029 -13.766 1.00 45.06 105 GLN A C 1
ATOM 887 O O . GLN A 1 105 ? -2.594 21.871 -14.657 1.00 45.06 105 GLN A O 1
ATOM 892 N N . GLN A 1 106 ? -2.202 21.353 -12.513 1.00 42.53 106 GLN A N 1
ATOM 893 C CA . GLN A 1 106 ? -1.939 22.735 -12.090 1.00 42.53 106 GLN A CA 1
ATOM 894 C C . GLN A 1 106 ? -0.593 23.275 -12.605 1.00 42.53 106 GLN A C 1
ATOM 896 O O . GLN A 1 106 ? -0.520 24.446 -12.978 1.00 42.53 106 GLN A O 1
ATOM 901 N N . GLU A 1 107 ? 0.436 22.430 -12.729 1.00 46.78 107 GLU A N 1
ATOM 902 C CA . GLU A 1 107 ? 1.721 22.819 -13.339 1.00 46.78 107 GLU A CA 1
ATOM 903 C C . GLU A 1 107 ? 1.592 23.155 -14.839 1.00 46.78 107 GLU A C 1
ATOM 905 O O . GLU A 1 107 ? 2.235 24.084 -15.325 1.00 46.78 107 GLU A O 1
ATOM 910 N N . ASN A 1 108 ? 0.696 22.481 -15.572 1.00 45.19 108 ASN A N 1
ATOM 911 C CA . ASN A 1 108 ? 0.451 22.759 -16.995 1.00 45.19 108 ASN A CA 1
ATOM 912 C C . ASN A 1 108 ? -0.311 24.073 -17.255 1.00 45.19 108 ASN A C 1
ATOM 914 O O . ASN A 1 108 ? -0.259 24.597 -18.366 1.00 45.19 108 ASN A O 1
ATOM 918 N N . VAL A 1 109 ? -1.016 24.623 -16.261 1.00 52.81 109 VAL A N 1
ATOM 919 C CA . VAL A 1 109 ? -1.784 25.876 -16.413 1.00 52.81 109 VAL A CA 1
ATOM 920 C C . VAL A 1 109 ? -0.919 27.115 -16.130 1.00 52.81 109 VAL A C 1
ATOM 922 O O . VAL A 1 109 ? -1.248 28.206 -16.589 1.00 52.81 109 VAL A O 1
ATOM 925 N N . GLN A 1 110 ? 0.215 26.973 -15.431 1.00 49.75 110 GLN A N 1
ATOM 926 C CA . GLN A 1 110 ? 1.099 28.099 -15.085 1.00 49.75 110 GLN A CA 1
ATOM 927 C C . GLN A 1 110 ? 2.145 28.453 -16.161 1.00 49.75 110 GLN A C 1
ATOM 929 O O . GLN A 1 110 ? 2.813 29.478 -16.040 1.00 49.75 110 GLN A O 1
ATOM 934 N N . HIS A 1 111 ? 2.252 27.681 -17.246 1.00 48.78 111 HIS A N 1
ATOM 935 C CA . HIS A 1 111 ? 3.132 27.977 -18.382 1.00 48.78 111 HIS A CA 1
ATOM 936 C C . HIS A 1 111 ? 2.355 28.486 -19.609 1.00 48.78 111 HIS A C 1
ATOM 938 O O . HIS A 1 111 ? 2.393 27.892 -20.682 1.00 48.78 111 HIS A O 1
ATOM 944 N N . PHE A 1 112 ? 1.685 29.633 -19.479 1.00 47.75 112 PHE A N 1
ATOM 945 C CA . PHE A 1 112 ? 1.363 30.465 -20.644 1.00 47.75 112 PHE A CA 1
ATOM 946 C C . PHE A 1 112 ? 2.363 31.626 -20.701 1.00 47.75 112 PHE A C 1
ATOM 948 O O . PHE A 1 112 ? 2.384 32.436 -19.772 1.00 47.75 112 PHE A O 1
ATOM 955 N N . PRO A 1 113 ? 3.209 31.736 -21.744 1.00 47.56 113 PRO A N 1
ATOM 956 C CA . PRO A 1 113 ? 4.009 32.934 -21.926 1.00 47.56 113 PRO A CA 1
ATOM 957 C C . PRO A 1 113 ? 3.051 34.085 -22.239 1.00 47.56 113 PRO A C 1
ATOM 959 O O . PRO A 1 113 ? 2.288 34.033 -23.204 1.00 47.56 113 PRO A O 1
ATOM 962 N N . VAL A 1 114 ? 3.064 35.107 -21.386 1.00 45.62 114 VAL A N 1
ATOM 963 C CA . VAL A 1 114 ? 2.443 36.393 -21.699 1.00 45.62 114 VAL A CA 1
ATOM 964 C C . VAL A 1 114 ? 3.251 36.991 -22.853 1.00 45.62 114 VAL A C 1
ATOM 966 O O . VAL A 1 114 ? 4.470 37.116 -22.734 1.00 45.62 114 VAL A O 1
ATOM 969 N N . LEU A 1 115 ? 2.574 37.247 -23.977 1.00 54.97 115 LEU A N 1
ATOM 970 C CA . LEU A 1 115 ? 3.126 37.911 -25.164 1.00 54.97 115 LEU A CA 1
ATOM 971 C C . LEU A 1 115 ? 3.586 39.339 -24.854 1.00 54.97 115 LEU A C 1
ATOM 973 O O . LEU A 1 115 ? 2.892 40.015 -24.060 1.00 54.97 115 LEU A O 1
#

Foldseek 3Di:
DQAPVSVLVVCVVPVCVQQVDLFLVSVVVSVVVVVVVCVVVVNDHDPVSVLVVCLQVVQCVVQVHDDPDGSLRSLQVVAPHRNRSSVVVVVSVVVSVVVVVVVVVVVVVPPDDDD

Radius of gyration: 16.25 Å; chains: 1; bounding box: 29×54×39 Å